Protein AF-A0A356F846-F1 (afdb_monomer)

Mean predicted aligned error: 10.39 Å

Radius of gyration: 13.62 Å; Cα contacts (8 Å, |Δi|>4): 95; chains: 1; bounding box: 39×33×27 Å

Solvent-accessible surface area (backbone atoms only — not comparable to full-atom values): 5496 Å² total; per-residue (Å²): 136,87,75,82,69,84,80,84,68,96,70,66,48,48,68,53,55,51,32,30,76,75,64,78,36,72,73,70,76,29,59,48,62,52,29,44,71,73,78,91,59,84,56,75,62,18,37,49,46,51,48,34,30,76,75,69,68,42,72,76,57,62,70,38,58,96,49,95,60,74,63,82,70,86,64,98,47,70,63,66,76,77,85,123

Nearest PDB structures (foldseek):
  8x39-assembly1_B  TM=7.437E-01  e=5.482E+00  Acetivibrio thermocellus DSM 1313

Sequence (84 aa):
MSRFGNSEPRRFTAAAVIGYLFLAGRPPGCFDAADANDDGRLDIADPIFGLDFLFRGGAPPPAPFPRAGPDPTEDGHGCSFRAG

Foldseek 3Di:
DDDDDDDDPLDADLVQLCCVAPVVHDDDLFVCSPQQQNPLDSDNVRSVQVCCCVPVVDDHTDPPPPDDDDDPPVDPRDRPNPPD

Secondary structure (DSSP, 8-state):
-----S-------HHHHHHHHHH-PPPPS-SGGG-SS-SS--SSHHHHHHHHHHHH--PPPSTTTTS----SS--S--------

pLDDT: mean 71.14, std 17.03, range [34.97, 90.5]

Structure (mmCIF, N/CA/C/O backbone):
data_AF-A0A356F846-F1
#
_entry.id   AF-A0A356F846-F1
#
loop_
_atom_site.group_PDB
_atom_site.id
_atom_site.type_symbol
_atom_site.label_atom_id
_atom_site.label_alt_id
_atom_site.label_comp_id
_atom_site.label_asym_id
_atom_site.label_entity_id
_atom_site.label_seq_id
_atom_site.pdbx_PDB_ins_code
_atom_site.Cartn_x
_atom_site.Cartn_y
_atom_site.Cartn_z
_atom_site.occupancy
_atom_site.B_iso_or_equiv
_atom_site.auth_seq_id
_atom_site.auth_comp_id
_atom_site.auth_asym_id
_atom_site.auth_atom_id
_atom_site.pdbx_PDB_model_num
ATOM 1 N N . MET A 1 1 ? 28.668 15.265 9.421 1.00 38.78 1 MET A N 1
ATOM 2 C CA . MET A 1 1 ? 27.613 15.054 8.406 1.00 38.78 1 MET A CA 1
ATOM 3 C C . MET A 1 1 ? 26.854 13.775 8.747 1.00 38.78 1 MET A C 1
ATOM 5 O O . MET A 1 1 ? 27.342 12.690 8.457 1.00 38.78 1 MET A O 1
ATOM 9 N N . SER A 1 2 ? 25.727 13.893 9.451 1.00 36.19 2 SER A N 1
ATOM 10 C CA . SER A 1 2 ? 24.974 12.757 9.998 1.00 36.19 2 SER A CA 1
ATOM 11 C C . SER A 1 2 ? 24.210 12.015 8.904 1.00 36.19 2 SER A C 1
ATOM 13 O O . SER A 1 2 ? 23.206 12.509 8.399 1.00 36.19 2 SER A O 1
ATOM 15 N N . ARG A 1 3 ? 24.674 10.813 8.556 1.00 46.34 3 ARG A N 1
ATOM 16 C CA . ARG A 1 3 ? 23.840 9.807 7.900 1.00 46.34 3 ARG A CA 1
ATOM 17 C C . ARG A 1 3 ? 23.014 9.135 8.999 1.00 46.34 3 ARG A C 1
ATOM 19 O O . ARG A 1 3 ? 23.507 8.246 9.683 1.00 46.34 3 ARG A O 1
ATOM 26 N N . PHE A 1 4 ? 21.786 9.607 9.211 1.00 48.12 4 PHE A N 1
ATOM 27 C CA . PHE A 1 4 ? 20.727 8.722 9.708 1.00 48.12 4 PHE A CA 1
ATOM 28 C C . PHE A 1 4 ? 20.685 7.513 8.760 1.00 48.12 4 PHE A C 1
ATOM 30 O O . PHE A 1 4 ? 20.813 7.692 7.555 1.00 48.12 4 PHE A O 1
ATOM 37 N N . GLY A 1 5 ? 20.546 6.268 9.169 1.00 36.97 5 GLY A N 1
ATOM 38 C CA . GLY A 1 5 ? 20.359 5.646 10.463 1.00 36.97 5 GLY A CA 1
ATOM 39 C C . GLY A 1 5 ? 20.098 4.173 10.140 1.00 36.97 5 GLY A C 1
ATOM 40 O O . GLY A 1 5 ? 19.596 3.843 9.070 1.00 36.97 5 GLY A O 1
ATOM 41 N N . ASN A 1 6 ? 20.534 3.294 11.025 1.00 40.28 6 ASN A N 1
ATOM 42 C CA . ASN A 1 6 ? 20.448 1.845 10.896 1.00 40.28 6 ASN A CA 1
ATOM 43 C C . ASN A 1 6 ? 19.041 1.352 10.490 1.00 40.28 6 ASN A C 1
ATOM 45 O O . ASN A 1 6 ? 18.047 1.849 11.015 1.00 40.28 6 ASN A O 1
ATOM 49 N N . SER A 1 7 ? 18.990 0.303 9.655 1.00 39.66 7 SER A N 1
ATOM 50 C CA . SER A 1 7 ? 17.860 -0.637 9.523 1.00 39.66 7 SER A CA 1
ATOM 51 C C . SER A 1 7 ? 16.486 -0.002 9.272 1.00 39.66 7 SER A C 1
ATOM 53 O O . SER A 1 7 ? 15.694 0.137 10.203 1.00 39.66 7 SER A O 1
ATOM 55 N N . GLU A 1 8 ? 16.156 0.331 8.019 1.00 43.53 8 GLU A N 1
ATOM 56 C CA . GLU A 1 8 ?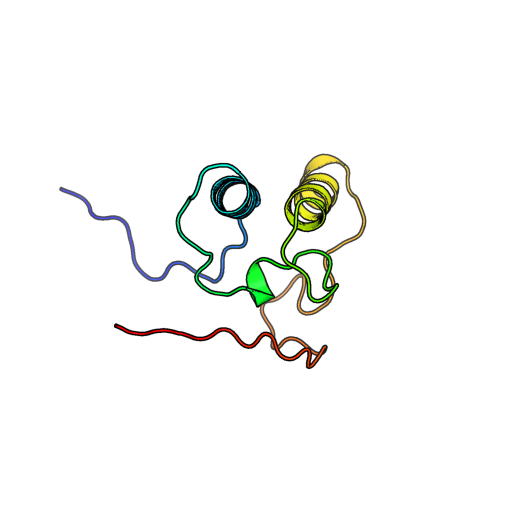 14.768 0.668 7.693 1.00 43.53 8 GLU A CA 1
ATOM 57 C C . GLU A 1 8 ? 13.912 -0.611 7.726 1.00 43.53 8 GLU A C 1
ATOM 59 O O . GLU A 1 8 ? 14.162 -1.543 6.956 1.00 43.53 8 GLU A O 1
ATOM 64 N N . PRO A 1 9 ? 12.936 -0.710 8.647 1.00 41.81 9 PRO A N 1
ATOM 65 C CA . PRO A 1 9 ? 12.017 -1.833 8.678 1.00 41.81 9 PRO A CA 1
ATOM 66 C C . PRO A 1 9 ? 11.144 -1.784 7.425 1.00 41.81 9 PRO A C 1
ATOM 68 O O 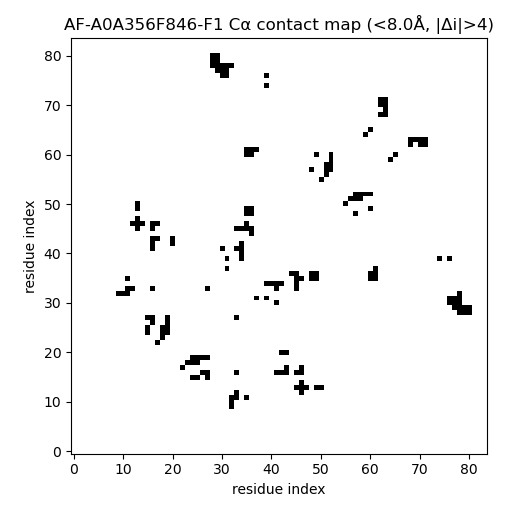. PRO A 1 9 ? 10.987 -0.728 6.820 1.00 41.81 9 PRO A O 1
ATOM 71 N N . ARG A 1 10 ? 10.563 -2.929 7.073 1.00 46.78 10 ARG A N 1
ATOM 72 C CA . ARG A 1 10 ? 9.514 -3.136 6.064 1.00 46.78 10 ARG A CA 1
ATOM 73 C C . ARG A 1 10 ? 8.430 -2.039 6.135 1.00 46.78 10 ARG A C 1
ATOM 75 O O . ARG A 1 10 ? 7.426 -2.204 6.819 1.00 46.78 10 ARG A O 1
ATOM 82 N N . ARG A 1 11 ? 8.658 -0.879 5.518 1.00 49.66 11 ARG A N 1
ATOM 83 C CA . ARG A 1 11 ? 7.750 0.272 5.564 1.00 49.66 11 ARG A CA 1
ATOM 84 C C . ARG A 1 11 ? 7.010 0.342 4.241 1.00 49.66 11 ARG A C 1
ATOM 86 O O . ARG A 1 11 ? 7.526 0.879 3.265 1.00 49.66 11 ARG A O 1
ATOM 93 N N . PHE A 1 12 ? 5.791 -0.185 4.247 1.00 59.38 12 PHE A N 1
ATOM 94 C CA . PHE A 1 12 ? 4.758 0.216 3.303 1.00 59.38 12 PHE A CA 1
ATOM 95 C C . PHE A 1 12 ? 4.604 1.740 3.378 1.00 59.38 12 PHE A C 1
ATOM 97 O O . PHE A 1 12 ? 4.412 2.298 4.462 1.00 59.38 12 PHE A O 1
ATOM 104 N N . THR A 1 13 ? 4.716 2.433 2.245 1.00 69.94 13 THR A N 1
ATOM 105 C CA . THR A 1 13 ? 4.341 3.848 2.171 1.00 69.94 13 THR A CA 1
ATOM 106 C C . THR A 1 13 ? 3.482 4.064 0.935 1.00 69.94 13 THR A C 1
ATOM 108 O O . THR A 1 13 ? 3.933 3.847 -0.188 1.00 69.94 13 THR A O 1
ATOM 111 N N . ALA A 1 14 ? 2.248 4.531 1.139 1.00 77.06 14 ALA A N 1
ATOM 112 C CA . ALA A 1 14 ? 1.309 4.819 0.054 1.00 77.06 14 ALA A CA 1
ATOM 113 C C . ALA A 1 14 ? 1.921 5.755 -1.008 1.00 77.06 14 ALA A C 1
ATOM 115 O O . ALA A 1 14 ? 1.720 5.571 -2.204 1.00 77.06 14 ALA A O 1
ATOM 116 N N . ALA A 1 15 ? 2.750 6.716 -0.585 1.00 80.12 15 ALA A N 1
ATOM 117 C CA . ALA A 1 15 ? 3.455 7.622 -1.490 1.00 80.12 15 ALA A CA 1
ATOM 118 C C . ALA A 1 15 ? 4.450 6.907 -2.425 1.00 80.12 15 ALA A C 1
ATOM 120 O O . ALA A 1 15 ? 4.561 7.287 -3.590 1.00 80.12 15 ALA A O 1
ATOM 121 N N . ALA A 1 16 ? 5.161 5.876 -1.950 1.00 79.94 16 ALA A N 1
ATOM 122 C CA . ALA A 1 16 ? 6.079 5.115 -2.798 1.00 79.94 16 ALA A CA 1
ATOM 123 C C . ALA A 1 16 ? 5.326 4.275 -3.838 1.00 79.94 16 ALA A C 1
ATOM 125 O O . ALA A 1 16 ? 5.749 4.240 -4.992 1.00 79.94 16 ALA A O 1
ATOM 126 N N . VAL A 1 17 ? 4.193 3.671 -3.458 1.00 83.44 17 VAL A N 1
ATOM 127 C CA . VAL A 1 17 ? 3.336 2.910 -4.384 1.00 83.44 17 VAL A CA 1
ATOM 128 C C . VAL A 1 17 ? 2.778 3.822 -5.477 1.00 83.44 17 VAL A C 1
ATOM 130 O O . VAL A 1 17 ? 2.954 3.548 -6.661 1.00 83.44 17 VAL A O 1
ATOM 133 N N . ILE A 1 18 ? 2.221 4.977 -5.102 1.00 86.06 18 ILE A N 1
ATOM 134 C CA . ILE A 1 18 ? 1.732 5.981 -6.063 1.00 86.06 18 ILE A CA 1
ATOM 135 C C . ILE A 1 18 ? 2.859 6.443 -7.001 1.00 86.06 18 ILE A C 1
ATOM 137 O O . ILE A 1 18 ? 2.658 6.556 -8.212 1.00 86.06 18 ILE A O 1
ATOM 141 N N . GLY A 1 19 ? 4.056 6.695 -6.464 1.00 86.25 19 GLY A N 1
ATOM 142 C CA . GLY A 1 19 ? 5.211 7.099 -7.261 1.00 86.25 19 GLY A CA 1
ATOM 143 C C . GLY A 1 19 ? 5.642 6.032 -8.270 1.00 86.25 19 GLY A C 1
ATOM 144 O O . GLY A 1 19 ? 5.932 6.361 -9.420 1.00 86.25 19 GLY A O 1
ATOM 145 N N . TYR A 1 20 ? 5.649 4.760 -7.873 1.00 85.12 20 TYR A N 1
ATOM 146 C CA . TYR A 1 20 ? 5.932 3.647 -8.777 1.00 85.12 20 TYR A CA 1
ATOM 147 C C . TYR A 1 20 ? 4.893 3.552 -9.905 1.00 85.12 20 TYR A C 1
ATOM 149 O O . TYR A 1 20 ? 5.274 3.504 -11.074 1.00 85.12 20 TYR A O 1
ATOM 157 N N . LEU A 1 21 ? 3.601 3.609 -9.568 1.00 86.44 21 LEU A N 1
ATOM 158 C CA . LEU A 1 21 ? 2.508 3.423 -10.526 1.00 86.44 21 LEU A CA 1
ATOM 159 C C . LEU A 1 21 ? 2.394 4.554 -11.554 1.00 86.44 21 LEU A C 1
ATOM 161 O O . LEU A 1 21 ? 2.144 4.295 -12.729 1.00 86.44 21 LEU A O 1
ATOM 165 N N . PHE A 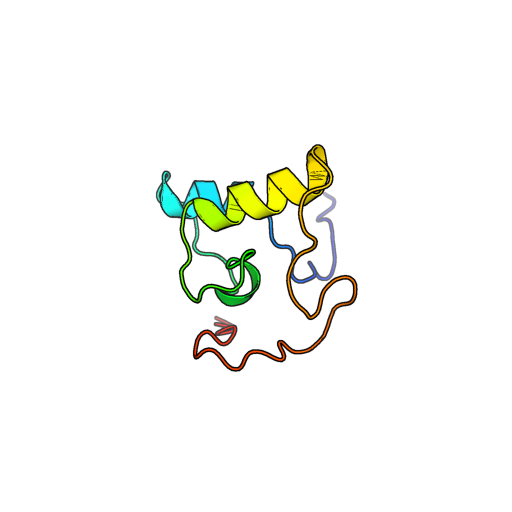1 22 ? 2.572 5.809 -11.132 1.00 89.69 22 PHE A N 1
ATOM 166 C CA . PHE A 1 22 ? 2.227 6.966 -11.970 1.00 89.69 22 PHE A CA 1
ATOM 167 C C . PHE A 1 22 ? 3.414 7.830 -12.386 1.00 89.69 22 PHE A C 1
ATOM 169 O O . PHE A 1 22 ? 3.298 8.598 -13.339 1.00 89.69 22 PHE A O 1
ATOM 176 N N . LEU A 1 23 ? 4.551 7.735 -11.692 1.00 90.44 23 LEU A N 1
ATOM 177 C CA . LEU A 1 23 ? 5.684 8.649 -11.882 1.00 90.44 23 LEU A CA 1
ATOM 178 C C . LEU A 1 23 ? 6.950 7.940 -12.374 1.00 90.44 23 LEU A C 1
ATOM 180 O O . LEU A 1 23 ? 8.026 8.535 -12.337 1.00 90.44 23 LEU A O 1
ATOM 184 N N . ALA A 1 24 ? 6.838 6.675 -12.802 1.00 84.75 24 ALA A N 1
ATOM 185 C CA . ALA A 1 24 ? 7.983 5.808 -13.093 1.00 84.75 24 ALA A CA 1
ATOM 186 C C . ALA A 1 24 ? 9.004 5.790 -11.934 1.00 84.75 24 ALA A C 1
ATOM 188 O O . ALA A 1 24 ? 10.220 5.757 -12.138 1.00 84.75 24 ALA A O 1
ATOM 189 N N . GLY A 1 25 ? 8.491 5.863 -10.701 1.00 81.38 25 GLY A N 1
ATOM 190 C CA . GLY A 1 25 ? 9.282 5.824 -9.483 1.00 81.38 25 GLY A CA 1
ATOM 191 C C . GLY A 1 25 ? 9.975 4.479 -9.293 1.00 81.38 25 GLY A C 1
ATOM 192 O O . GLY A 1 25 ? 9.734 3.500 -10.002 1.00 81.38 25 GLY A O 1
ATOM 193 N N . ARG A 1 26 ? 10.864 4.419 -8.303 1.00 83.06 26 ARG A N 1
ATOM 194 C CA . ARG A 1 26 ? 11.577 3.182 -7.985 1.00 83.06 26 ARG A CA 1
ATOM 195 C C . ARG A 1 26 ? 10.577 2.102 -7.536 1.00 83.06 26 ARG A C 1
ATOM 197 O O . ARG A 1 26 ? 9.743 2.410 -6.685 1.00 83.06 26 ARG A O 1
ATOM 204 N N . PRO A 1 27 ? 10.675 0.861 -8.049 1.00 79.06 27 PRO A N 1
ATOM 205 C CA . PRO A 1 27 ? 9.814 -0.226 -7.601 1.00 79.06 27 PRO A CA 1
ATOM 206 C C . PRO A 1 27 ? 9.984 -0.485 -6.100 1.00 79.06 27 PRO A C 1
ATOM 208 O O . PRO A 1 27 ? 11.091 -0.299 -5.570 1.00 79.06 27 PRO A O 1
ATOM 211 N N . PRO A 1 28 ? 8.914 -0.919 -5.412 1.00 76.75 28 PRO A N 1
ATOM 212 C CA . PRO A 1 28 ? 8.994 -1.264 -4.004 1.00 76.75 28 PRO A CA 1
ATOM 213 C C . PRO A 1 28 ? 9.992 -2.409 -3.792 1.00 76.75 28 PRO A C 1
ATOM 215 O O . PRO A 1 28 ? 10.135 -3.307 -4.619 1.00 76.75 28 PRO A O 1
ATOM 218 N N . GLY A 1 29 ? 10.707 -2.372 -2.664 1.00 73.00 29 GLY A N 1
ATOM 219 C CA . GLY A 1 29 ? 11.671 -3.421 -2.308 1.00 73.00 29 GLY A CA 1
ATOM 220 C C . GLY A 1 29 ? 11.015 -4.777 -2.028 1.00 73.00 29 GLY A C 1
ATOM 221 O O . GLY A 1 29 ? 11.688 -5.803 -2.065 1.00 73.00 29 GLY A O 1
ATOM 222 N N . CYS A 1 30 ? 9.710 -4.777 -1.761 1.00 76.94 30 CYS A N 1
ATOM 223 C CA . CYS A 1 30 ? 8.881 -5.963 -1.682 1.00 76.94 30 CYS A CA 1
ATOM 224 C C . CYS A 1 30 ? 7.485 -5.632 -2.223 1.00 76.94 30 CYS A C 1
ATOM 226 O O . CYS A 1 30 ? 6.898 -4.647 -1.780 1.00 76.94 30 CYS A O 1
ATOM 228 N N . PHE A 1 31 ? 7.010 -6.423 -3.189 1.00 78.19 31 PHE A N 1
ATOM 229 C CA . PHE A 1 31 ? 5.681 -6.265 -3.790 1.00 78.19 31 PHE A CA 1
ATOM 230 C C . PHE A 1 31 ? 4.578 -6.680 -2.818 1.00 78.19 31 PHE A C 1
ATOM 232 O O . PHE A 1 31 ? 3.647 -5.915 -2.647 1.00 78.19 31 PHE A O 1
ATOM 239 N N . ASP A 1 32 ? 4.783 -7.777 -2.095 1.00 75.75 32 ASP A N 1
ATOM 240 C CA . ASP A 1 32 ? 3.958 -8.237 -0.968 1.00 75.75 32 ASP A CA 1
ATOM 241 C C . ASP A 1 32 ? 3.662 -7.118 0.038 1.00 75.75 32 ASP A C 1
ATOM 243 O O . ASP A 1 32 ? 2.538 -6.755 0.332 1.00 75.75 32 ASP A O 1
ATOM 247 N N . ALA A 1 33 ? 4.717 -6.442 0.500 1.00 75.56 33 ALA A N 1
ATOM 248 C CA . ALA A 1 33 ? 4.577 -5.354 1.460 1.00 75.56 33 ALA A CA 1
ATOM 249 C C . ALA A 1 33 ? 3.971 -4.081 0.848 1.00 75.56 33 ALA A C 1
ATOM 251 O O . ALA A 1 33 ? 3.795 -3.103 1.574 1.00 75.56 33 ALA A O 1
ATOM 252 N N . ALA A 1 34 ? 3.784 -4.042 -0.472 1.00 81.12 34 ALA A N 1
ATOM 253 C CA . ALA A 1 34 ? 3.188 -2.941 -1.215 1.00 81.12 34 ALA A CA 1
ATOM 254 C C . ALA A 1 34 ? 1.724 -3.213 -1.600 1.00 81.12 34 ALA A C 1
ATOM 256 O O . ALA A 1 34 ? 1.017 -2.238 -1.845 1.00 81.12 34 ALA A O 1
ATOM 257 N N . ASP A 1 35 ? 1.309 -4.480 -1.601 1.00 83.38 35 ASP A N 1
ATOM 258 C CA . ASP A 1 35 ? -0.064 -4.958 -1.748 1.00 83.38 35 ASP A CA 1
ATOM 259 C C . ASP A 1 35 ? -0.769 -4.850 -0.385 1.00 83.38 35 ASP A C 1
ATOM 261 O O . ASP A 1 35 ? -0.596 -5.666 0.517 1.00 83.38 35 ASP A O 1
ATOM 265 N N . ALA A 1 36 ? -1.440 -3.725 -0.149 1.00 83.25 36 ALA A N 1
ATOM 266 C CA . ALA A 1 36 ? -1.994 -3.412 1.169 1.00 83.25 36 ALA A CA 1
ATOM 267 C C . ALA A 1 36 ? -3.388 -3.996 1.382 1.00 83.25 36 ALA A C 1
ATOM 269 O O . ALA A 1 36 ? -3.828 -4.096 2.534 1.00 83.25 36 ALA A O 1
ATOM 270 N N . ASN A 1 37 ? -4.096 -4.295 0.293 1.00 85.69 37 ASN A N 1
ATOM 271 C CA . ASN A 1 37 ? -5.404 -4.931 0.330 1.00 85.69 37 ASN A CA 1
ATOM 272 C C . ASN A 1 37 ? -5.333 -6.455 0.120 1.00 85.69 37 ASN A C 1
ATOM 274 O O . ASN A 1 37 ? -6.390 -7.080 0.233 1.00 85.69 37 ASN A O 1
ATOM 278 N N . ASP A 1 38 ? -4.134 -7.019 -0.079 1.00 81.7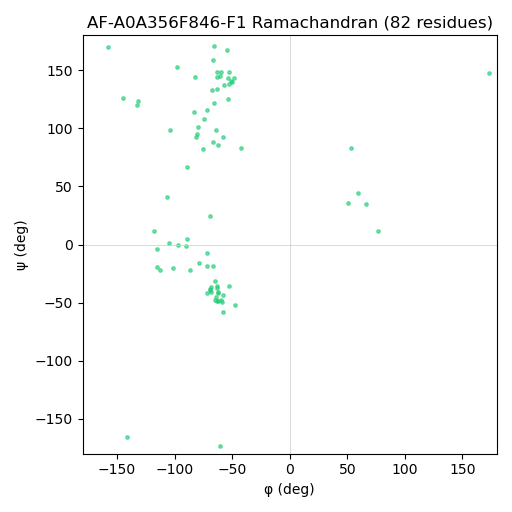5 38 ASP A N 1
ATOM 279 C CA . ASP A 1 38 ? -3.839 -8.460 -0.141 1.00 81.75 38 ASP A CA 1
ATOM 280 C C . ASP A 1 38 ? -4.628 -9.154 -1.263 1.00 81.75 38 ASP A C 1
ATOM 282 O O . ASP A 1 38 ? -5.288 -10.180 -1.072 1.00 81.75 38 ASP A O 1
ATOM 286 N N . ASP A 1 39 ? -4.672 -8.516 -2.439 1.00 84.62 39 ASP A N 1
ATOM 287 C CA . ASP A 1 39 ? -5.439 -9.007 -3.592 1.00 84.62 39 ASP A CA 1
ATOM 288 C C . ASP A 1 39 ? -4.577 -9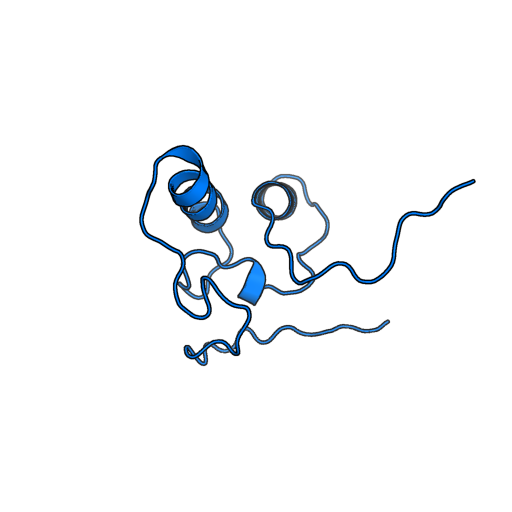.628 -4.710 1.00 84.62 39 ASP A C 1
ATOM 290 O O . ASP A 1 39 ? -5.103 -10.113 -5.729 1.00 84.62 39 ASP A O 1
ATOM 294 N N . GLY A 1 40 ? -3.261 -9.669 -4.495 1.00 81.69 40 GLY A N 1
ATOM 295 C CA . GLY A 1 40 ? -2.244 -10.177 -5.407 1.00 81.69 40 GLY A CA 1
ATOM 296 C C . GLY A 1 40 ? -1.921 -9.214 -6.552 1.00 81.69 40 GLY A C 1
ATOM 297 O O . GLY A 1 40 ? -1.298 -9.616 -7.546 1.00 81.69 40 GLY A O 1
ATOM 298 N N . ARG A 1 41 ? -2.383 -7.959 -6.5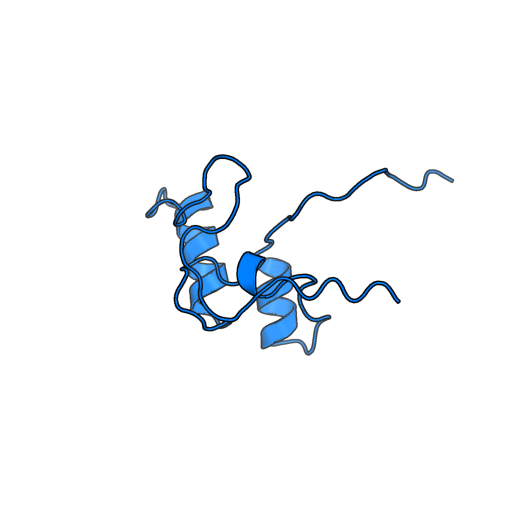00 1.00 84.31 41 ARG A N 1
ATOM 299 C CA . ARG A 1 41 ? -2.128 -6.942 -7.523 1.00 84.31 41 ARG A CA 1
ATOM 300 C C . ARG A 1 41 ? -1.668 -5.645 -6.885 1.00 84.31 41 ARG A C 1
ATOM 302 O O . ARG A 1 41 ? -2.403 -4.976 -6.188 1.00 84.31 41 ARG A O 1
ATOM 309 N N . LEU A 1 42 ? -0.491 -5.192 -7.312 1.00 84.94 42 LEU A N 1
ATOM 310 C CA . LEU A 1 42 ? -0.045 -3.843 -6.992 1.00 84.94 42 LEU A CA 1
ATOM 311 C C . LEU A 1 42 ? -0.715 -2.812 -7.915 1.00 84.94 42 LEU A C 1
ATOM 313 O O . LEU A 1 42 ? -0.281 -2.628 -9.060 1.00 84.94 42 LEU A O 1
ATOM 317 N N . ASP A 1 43 ? -1.736 -2.119 -7.418 1.00 89.19 43 ASP A N 1
ATOM 318 C CA . ASP A 1 43 ? -2.455 -1.066 -8.129 1.00 89.19 43 ASP A CA 1
ATOM 319 C C . ASP A 1 43 ? -2.857 0.132 -7.233 1.00 89.19 43 ASP A C 1
ATOM 321 O O . ASP A 1 43 ? -2.274 0.402 -6.184 1.00 89.19 43 ASP A O 1
ATOM 325 N N . ILE A 1 44 ? -3.760 0.992 -7.718 1.00 90.00 44 ILE A N 1
ATOM 326 C CA . ILE A 1 44 ? -4.165 2.203 -6.985 1.00 90.00 44 ILE A CA 1
ATOM 327 C C . ILE A 1 44 ? -5.039 1.892 -5.756 1.00 90.00 44 ILE A C 1
ATOM 329 O O . ILE A 1 44 ? -5.159 2.742 -4.870 1.00 90.00 44 ILE A O 1
ATOM 333 N N . ALA A 1 45 ? -5.644 0.708 -5.679 1.00 90.50 45 ALA A N 1
ATOM 334 C CA . ALA A 1 45 ? -6.423 0.269 -4.532 1.00 90.50 45 ALA A CA 1
ATOM 335 C C . ALA A 1 45 ? -5.552 0.165 -3.273 1.00 90.50 45 ALA A C 1
ATOM 337 O O . ALA A 1 45 ? -6.007 0.583 -2.209 1.00 90.50 45 ALA A O 1
ATOM 338 N N . ASP A 1 46 ? -4.286 -0.243 -3.397 1.00 87.75 46 ASP A N 1
ATOM 339 C CA . ASP A 1 46 ? -3.345 -0.383 -2.278 1.00 87.75 46 ASP A CA 1
ATOM 340 C C . ASP A 1 46 ? -3.123 0.904 -1.474 1.00 87.75 46 ASP A C 1
ATOM 342 O O . ASP A 1 46 ? -3.381 0.939 -0.262 1.00 87.75 46 ASP A O 1
ATOM 346 N N . PRO A 1 47 ? -2.665 2.018 -2.091 1.00 88.50 47 PRO A N 1
ATOM 347 C CA . PRO A 1 47 ? -2.484 3.256 -1.358 1.00 88.50 47 PRO A CA 1
ATOM 348 C C . PRO A 1 47 ? -3.819 3.815 -0.859 1.00 88.50 47 PRO A C 1
ATOM 350 O O . PRO A 1 47 ? -3.835 4.439 0.200 1.00 88.50 47 PRO A O 1
ATOM 353 N N . ILE A 1 48 ? -4.932 3.596 -1.569 1.00 90.50 48 ILE A N 1
ATOM 354 C CA . ILE A 1 48 ? -6.260 4.030 -1.111 1.00 90.50 48 ILE A CA 1
ATOM 355 C C . ILE A 1 48 ? -6.652 3.280 0.164 1.00 90.50 48 ILE A C 1
ATOM 357 O O . ILE A 1 48 ? -7.052 3.922 1.135 1.00 90.50 48 ILE A O 1
ATOM 361 N N . PHE A 1 49 ? -6.491 1.959 0.186 1.00 89.56 49 PHE A N 1
ATOM 362 C CA . PHE A 1 49 ? -6.810 1.105 1.324 1.00 89.56 49 PHE A CA 1
ATOM 363 C C . PHE A 1 49 ? -6.000 1.507 2.564 1.00 89.56 49 PHE A C 1
ATOM 365 O O . PHE A 1 49 ? -6.558 1.759 3.635 1.00 89.56 49 PHE A O 1
ATOM 372 N N . GLY A 1 50 ? -4.685 1.689 2.406 1.00 85.38 50 GLY A N 1
ATOM 373 C CA . GLY A 1 50 ? -3.820 2.131 3.499 1.00 85.38 50 GLY A CA 1
ATOM 374 C C . GLY A 1 50 ? -4.171 3.527 4.030 1.00 85.38 50 GLY A C 1
ATOM 375 O O . GLY A 1 50 ? -4.166 3.754 5.241 1.00 85.38 50 GLY A O 1
ATOM 376 N N . LEU A 1 51 ? -4.499 4.477 3.149 1.00 87.75 51 LEU A N 1
ATOM 377 C CA . LEU A 1 51 ? -4.913 5.824 3.555 1.00 87.75 51 LEU A CA 1
ATOM 378 C C . LEU A 1 51 ? -6.284 5.822 4.248 1.00 87.75 51 LEU A C 1
ATOM 380 O O . LEU A 1 51 ? -6.478 6.572 5.207 1.00 87.75 51 LEU A O 1
ATOM 384 N N . ASP A 1 52 ? -7.217 4.982 3.802 1.00 90.38 52 ASP A N 1
ATOM 385 C CA . ASP A 1 52 ? -8.529 4.826 4.432 1.00 90.38 52 ASP A CA 1
ATOM 386 C C . ASP A 1 52 ? -8.395 4.277 5.860 1.00 90.38 52 ASP A C 1
ATOM 388 O O . ASP A 1 52 ? -8.944 4.854 6.803 1.00 90.38 52 ASP A O 1
ATOM 392 N N . PHE A 1 53 ? -7.561 3.254 6.064 1.00 86.19 53 PHE A N 1
ATOM 393 C CA . PHE A 1 53 ? -7.237 2.760 7.402 1.00 86.19 53 PHE A CA 1
ATOM 394 C C . PHE A 1 53 ? -6.620 3.854 8.293 1.00 86.19 53 PHE A C 1
ATOM 396 O O . PHE A 1 53 ? -7.089 4.092 9.408 1.00 86.19 53 PHE A O 1
ATOM 403 N N . LEU A 1 54 ? -5.602 4.567 7.794 1.00 84.19 54 LEU A N 1
ATOM 404 C CA . LEU A 1 54 ? -4.840 5.545 8.581 1.00 84.19 54 LEU A CA 1
ATOM 405 C C . LEU A 1 54 ? -5.633 6.802 8.958 1.00 84.19 54 LEU A C 1
ATOM 407 O O . LEU A 1 54 ? -5.439 7.337 10.049 1.00 84.19 54 LEU A O 1
ATOM 411 N N . PHE A 1 55 ? -6.481 7.302 8.058 1.00 88.25 55 PHE A N 1
ATOM 412 C CA . PHE A 1 55 ? -7.122 8.612 8.225 1.00 88.25 55 PHE A CA 1
ATOM 413 C C . PHE A 1 55 ? -8.627 8.544 8.448 1.00 88.25 55 PHE A C 1
ATOM 415 O O . PHE A 1 55 ? -9.201 9.492 8.985 1.00 88.25 55 PHE A O 1
ATOM 422 N N . ARG A 1 56 ? -9.277 7.452 8.038 1.00 89.25 56 ARG A N 1
ATOM 423 C CA . ARG A 1 56 ? -10.735 7.295 8.130 1.00 89.25 56 ARG A CA 1
ATOM 424 C C . ARG A 1 56 ? -11.156 6.178 9.079 1.00 89.25 56 ARG A C 1
ATOM 426 O O . ARG A 1 56 ? -12.350 6.043 9.329 1.00 89.25 56 ARG A O 1
ATOM 433 N N . GLY A 1 57 ? -10.202 5.431 9.641 1.00 85.50 57 GLY A N 1
ATOM 434 C CA . GLY A 1 57 ? -10.498 4.278 10.489 1.00 85.50 57 GLY A CA 1
ATOM 435 C C . GLY A 1 57 ? -11.167 3.152 9.704 1.00 85.50 57 GLY A C 1
ATOM 436 O O . GLY A 1 57 ? -12.063 2.497 10.232 1.00 85.50 57 GLY A O 1
ATOM 437 N N . GLY A 1 58 ? -10.772 2.986 8.436 1.00 83.31 58 GLY A N 1
ATOM 438 C CA . GLY A 1 58 ? -11.208 1.897 7.566 1.00 83.31 58 GLY A CA 1
ATOM 439 C C . GLY A 1 58 ? -10.834 0.509 8.090 1.00 83.31 58 GLY A C 1
ATOM 440 O O . GLY A 1 58 ? -10.333 0.347 9.206 1.00 83.31 58 GLY A O 1
ATOM 441 N N . ALA A 1 59 ? -11.081 -0.516 7.274 1.00 85.06 59 ALA A N 1
ATOM 442 C CA . ALA A 1 59 ? -10.722 -1.885 7.632 1.00 85.06 59 ALA A CA 1
ATOM 443 C C . ALA A 1 59 ? -9.209 -1.992 7.922 1.00 85.06 59 ALA A C 1
ATOM 445 O O . ALA A 1 59 ? -8.410 -1.395 7.197 1.00 85.06 59 ALA A O 1
ATOM 446 N N . PRO A 1 60 ? -8.798 -2.715 8.981 1.00 81.12 60 PRO A N 1
ATOM 447 C CA . PRO A 1 60 ? -7.386 -2.969 9.211 1.00 81.12 60 PRO A CA 1
ATOM 448 C C . PRO A 1 60 ? -6.810 -3.796 8.058 1.00 81.12 60 PRO A C 1
ATOM 450 O O . PRO A 1 60 ? -7.532 -4.636 7.509 1.00 81.12 60 PRO A O 1
ATOM 453 N N . PRO A 1 61 ? -5.523 -3.603 7.721 1.00 79.19 61 PRO A N 1
ATOM 454 C CA . PRO A 1 61 ? -4.842 -4.484 6.794 1.00 79.19 61 PRO A CA 1
ATOM 455 C C . PRO A 1 61 ? -4.959 -5.951 7.212 1.00 79.19 61 PRO A C 1
ATOM 457 O O . PRO A 1 61 ? -5.026 -6.235 8.418 1.00 79.19 61 PRO A O 1
ATOM 460 N N . PRO A 1 62 ? -4.979 -6.868 6.235 1.00 76.31 62 PRO A N 1
ATOM 461 C CA . PRO A 1 62 ? -4.899 -8.300 6.475 1.00 76.31 62 PRO A CA 1
ATOM 462 C C . PRO A 1 62 ? -3.672 -8.683 7.314 1.00 76.31 62 PRO A C 1
ATOM 464 O O . PRO A 1 62 ? -2.777 -7.876 7.604 1.00 76.31 62 PRO A O 1
ATOM 467 N N . ALA A 1 63 ? -3.659 -9.927 7.792 1.00 70.00 63 ALA A N 1
ATOM 468 C CA . ALA A 1 63 ? -2.518 -10.448 8.537 1.00 70.00 63 ALA A CA 1
ATOM 469 C C . ALA A 1 63 ?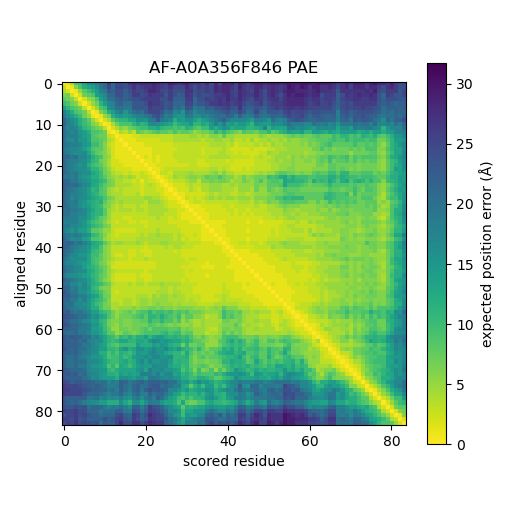 -1.229 -10.253 7.709 1.00 70.00 63 ALA A C 1
ATOM 471 O O . ALA A 1 63 ? -1.286 -10.352 6.497 1.00 70.00 63 ALA A O 1
ATOM 472 N N . PRO A 1 64 ? -0.073 -9.941 8.321 1.00 66.19 64 PRO A N 1
ATOM 473 C CA . PRO A 1 64 ? 0.275 -10.104 9.734 1.00 66.19 64 PRO A CA 1
ATOM 474 C C . PRO A 1 64 ? -0.068 -8.914 10.655 1.00 66.19 64 PRO A C 1
ATOM 476 O O . PRO A 1 64 ? 0.252 -8.954 11.848 1.00 66.19 64 PRO A O 1
ATOM 479 N N . PHE A 1 65 ? -0.731 -7.866 10.156 1.00 67.06 65 PHE A N 1
ATOM 480 C CA . PHE A 1 65 ? -1.073 -6.667 10.931 1.00 67.06 65 PHE A CA 1
ATOM 481 C C . PHE A 1 65 ? -1.780 -6.987 12.274 1.00 67.06 65 PHE A C 1
ATOM 483 O O . PHE A 1 65 ? -2.620 -7.887 12.332 1.00 67.06 65 PHE A O 1
ATOM 490 N N . PRO A 1 66 ? -1.486 -6.273 13.389 1.00 63.91 66 PRO A N 1
ATOM 491 C CA . PRO A 1 66 ? -0.621 -5.092 13.543 1.00 63.91 66 PRO A CA 1
ATOM 492 C C . PRO A 1 66 ? 0.847 -5.400 13.864 1.00 63.91 66 PRO A C 1
ATOM 494 O O . PRO A 1 66 ? 1.644 -4.478 14.053 1.00 63.91 66 PRO A O 1
ATOM 497 N N . ARG A 1 67 ? 1.216 -6.677 14.001 1.00 72.44 67 ARG A N 1
ATOM 498 C CA . ARG A 1 67 ? 2.598 -7.076 14.295 1.00 72.44 67 ARG A CA 1
ATOM 499 C C . ARG A 1 67 ? 3.296 -7.464 12.997 1.00 72.44 67 ARG A C 1
ATOM 501 O O . ARG A 1 67 ? 2.673 -7.896 12.046 1.00 72.44 67 ARG A O 1
ATOM 508 N N . ALA A 1 68 ? 4.613 -7.322 12.942 1.00 65.44 68 ALA A N 1
ATOM 509 C CA . ALA A 1 68 ? 5.341 -7.951 11.849 1.00 65.44 68 ALA A CA 1
ATOM 510 C C . ALA A 1 68 ? 5.259 -9.476 12.024 1.00 65.44 68 ALA A C 1
ATOM 512 O O . ALA A 1 68 ? 5.501 -9.986 13.120 1.00 65.44 68 ALA A O 1
ATOM 513 N N . GLY A 1 69 ? 4.938 -10.191 10.954 1.00 66.31 69 GLY A N 1
ATOM 514 C CA . GLY A 1 69 ? 4.815 -11.644 10.928 1.00 66.31 69 GLY A CA 1
ATOM 515 C C . GLY A 1 69 ? 4.98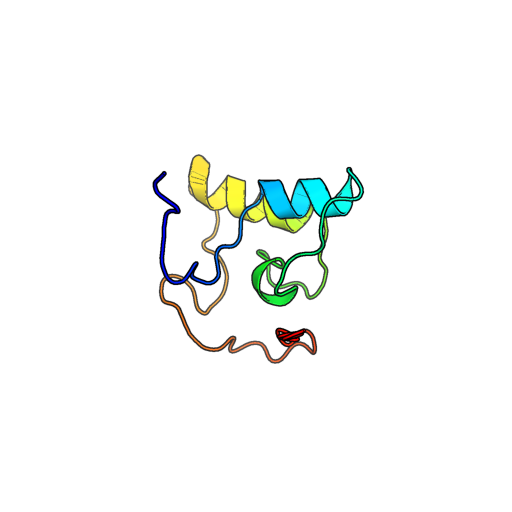5 -12.162 9.501 1.00 66.31 69 GLY A C 1
ATOM 516 O O . GLY A 1 69 ? 5.091 -11.351 8.582 1.00 66.31 69 GLY A O 1
ATOM 517 N N . PRO A 1 70 ? 5.103 -13.483 9.315 1.00 60.91 70 PRO A N 1
ATOM 518 C CA . PRO A 1 70 ? 4.977 -14.072 7.992 1.00 60.91 70 PRO A CA 1
ATOM 519 C C . PRO A 1 70 ? 3.562 -13.831 7.471 1.00 60.91 70 PRO A C 1
ATOM 521 O O . PRO A 1 70 ? 2.609 -13.844 8.256 1.00 60.91 70 PRO A O 1
ATOM 524 N N . ASP A 1 71 ? 3.463 -13.610 6.170 1.00 63.72 71 ASP A N 1
ATOM 525 C CA . ASP A 1 71 ? 2.188 -13.574 5.483 1.00 63.72 71 ASP A CA 1
ATOM 526 C C . ASP A 1 71 ? 1.533 -14.971 5.530 1.00 63.72 71 ASP A C 1
ATOM 528 O O . ASP A 1 71 ? 2.197 -15.958 5.183 1.00 63.72 71 ASP A O 1
ATOM 532 N N . PRO A 1 72 ? 0.313 -15.122 6.085 1.00 63.50 72 PRO A N 1
ATOM 533 C CA . PRO A 1 72 ? -0.400 -16.394 6.072 1.00 63.50 72 PRO A CA 1
ATOM 534 C C . PRO A 1 72 ? -1.082 -16.698 4.733 1.00 63.50 72 PRO A C 1
ATOM 536 O O . PRO A 1 72 ? -1.475 -17.853 4.530 1.00 63.50 72 PRO A O 1
ATOM 539 N N . THR A 1 73 ? -1.257 -15.710 3.858 1.00 60.19 73 THR A N 1
ATOM 540 C CA . THR A 1 73 ? -1.629 -15.925 2.465 1.00 60.19 73 THR A CA 1
ATOM 541 C C . THR A 1 73 ? -0.340 -16.226 1.704 1.00 60.19 73 THR A C 1
ATOM 543 O O . THR A 1 73 ? 0.627 -15.480 1.701 1.00 60.19 73 THR A O 1
ATOM 546 N N . GLU A 1 74 ? -0.235 -17.457 1.194 1.00 57.22 74 GLU A N 1
ATOM 547 C CA . GLU A 1 74 ? 0.876 -17.853 0.325 1.00 57.22 74 GLU A CA 1
ATOM 548 C C . GLU A 1 74 ? 0.473 -17.544 -1.116 1.00 57.22 74 GLU A C 1
ATOM 550 O O . GLU A 1 74 ? 0.217 -18.432 -1.933 1.00 57.22 74 GLU A O 1
ATOM 555 N N . ASP A 1 75 ? 0.331 -16.268 -1.427 1.00 56.44 75 ASP A N 1
ATOM 556 C CA . ASP A 1 75 ? 0.284 -15.778 -2.788 1.00 56.44 75 ASP A CA 1
ATOM 557 C C . ASP A 1 75 ? 1.720 -15.631 -3.308 1.00 56.44 75 ASP A C 1
ATOM 559 O O . ASP A 1 75 ? 2.689 -15.415 -2.582 1.00 56.44 75 ASP A O 1
ATOM 563 N N . GLY A 1 76 ? 1.916 -15.912 -4.596 1.00 51.22 76 GLY A N 1
ATOM 564 C CA . GLY A 1 76 ? 3.233 -16.146 -5.201 1.00 51.22 76 GLY A CA 1
ATOM 565 C C . GLY A 1 76 ? 4.144 -14.913 -5.300 1.00 51.22 76 GLY A C 1
ATOM 566 O O . GLY A 1 76 ? 5.020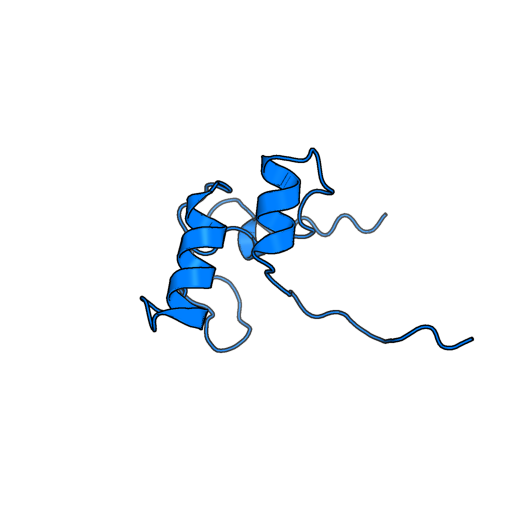 -14.879 -6.168 1.00 51.22 76 GLY A O 1
ATOM 567 N N . HIS A 1 77 ? 3.952 -13.905 -4.450 1.00 53.81 77 HIS A N 1
ATOM 568 C CA . HIS A 1 77 ? 4.583 -12.591 -4.472 1.00 53.81 77 HIS A CA 1
ATOM 569 C C . HIS A 1 77 ? 5.642 -12.415 -3.378 1.00 53.81 77 HIS A C 1
ATOM 571 O O . HIS A 1 77 ? 5.819 -11.335 -2.827 1.00 53.81 77 HIS A O 1
ATOM 577 N N . GLY A 1 78 ? 6.458 -13.444 -3.131 1.00 56.00 78 GLY A N 1
ATOM 578 C CA . GLY A 1 78 ? 7.541 -13.355 -2.151 1.00 56.00 78 GLY A CA 1
ATOM 579 C C . GLY A 1 78 ? 8.431 -12.112 -2.327 1.00 56.00 78 GLY A C 1
ATOM 580 O O . GLY A 1 78 ? 8.806 -11.731 -3.443 1.00 56.00 78 GLY A O 1
ATOM 581 N N . CYS A 1 79 ? 8.829 -11.495 -1.206 1.00 62.97 79 CYS A N 1
ATOM 582 C CA . CYS A 1 79 ? 9.828 -10.428 -1.189 1.00 62.97 79 CYS A CA 1
ATOM 583 C C . CYS A 1 79 ? 11.154 -10.931 -1.791 1.00 62.97 79 CYS A C 1
ATOM 585 O O . CYS A 1 79 ? 12.015 -11.465 -1.087 1.00 62.97 79 CYS A O 1
ATOM 587 N N . SER A 1 80 ? 11.356 -10.732 -3.094 1.00 51.91 80 SER A N 1
ATOM 588 C CA . SER A 1 80 ? 12.649 -10.918 -3.747 1.00 51.91 80 SER A CA 1
ATOM 589 C C . SER A 1 80 ? 13.603 -9.849 -3.211 1.00 51.91 80 SER A C 1
ATOM 591 O O . SER A 1 80 ? 13.749 -8.769 -3.788 1.00 51.91 80 SER A O 1
ATOM 593 N N . PHE A 1 81 ? 14.280 -10.154 -2.106 1.00 46.09 81 PHE A N 1
ATOM 594 C CA . PHE A 1 81 ? 15.436 -9.405 -1.638 1.00 46.09 81 PHE A CA 1
ATOM 595 C C . PHE A 1 81 ? 16.526 -9.533 -2.712 1.00 46.09 81 PHE A C 1
ATOM 597 O O . PHE A 1 81 ? 17.374 -10.421 -2.668 1.00 46.09 81 PHE A O 1
ATOM 604 N N . ARG A 1 82 ? 16.504 -8.667 -3.731 1.00 39.22 82 ARG A N 1
ATOM 605 C CA . ARG A 1 82 ? 17.657 -8.487 -4.612 1.00 39.22 82 ARG A CA 1
ATOM 606 C C . ARG A 1 82 ? 18.685 -7.681 -3.833 1.00 39.22 82 ARG A C 1
ATOM 608 O O . ARG A 1 82 ? 18.762 -6.463 -3.953 1.00 39.22 82 ARG A O 1
ATOM 615 N N . ALA A 1 83 ? 19.434 -8.393 -2.994 1.00 41.56 83 ALA A N 1
ATOM 616 C CA . ALA A 1 83 ? 20.741 -7.953 -2.546 1.00 41.56 83 ALA A CA 1
ATOM 617 C C . ALA A 1 83 ? 21.643 -7.909 -3.788 1.00 41.56 83 ALA A C 1
ATOM 619 O O . ALA A 1 83 ? 22.083 -8.946 -4.282 1.00 41.56 83 ALA A O 1
ATOM 620 N N . GLY A 1 84 ? 21.808 -6.711 -4.342 1.00 34.97 84 GLY A N 1
ATOM 621 C CA . GLY A 1 84 ? 22.884 -6.367 -5.264 1.00 34.97 84 GLY A CA 1
ATOM 622 C C . GLY A 1 84 ? 23.809 -5.399 -4.559 1.00 34.97 84 GLY A C 1
ATOM 623 O O . GLY A 1 84 ? 23.274 -4.380 -4.064 1.00 34.97 84 GLY A O 1
#